Protein AF-A0A660ZK98-F1 (afdb_monomer_lite)

Foldseek 3Di:
DVVVVVVVVVVVVVPPDDPDDDDCVVVDPDPPPCPDDDPDPDDDDDDPPPVVCADFQDPDPDRDNDHPDDDQVDFTPPDPGRNDDDDDDDPPDD

Sequence (94 aa):
MKRRSFYMVLAIAVTATALFSQDMADYCSVPPFVGNLVPPNVLIILDNSGSMLWAAYDNDDSPSNIASGYDSTRLYYGIFDPEKRYNYVGTHSD

Secondary structure (DSSP, 8-state):
-HHHHHHHHHHHHHS----PPPP-GGG----TT--S-PPP--------SGGGGSPTT--SSS--SS-----TTS--TTSSSTT-----------

Radius of gyration: 25.21 Å; chains: 1; bounding box: 54×62×42 Å

pLDDT: mean 75.75, std 12.22, range [53.22, 92.81]

Structure (mmCIF, N/CA/C/O backbone):
data_AF-A0A660ZK98-F1
#
_entry.id   AF-A0A660ZK98-F1
#
loop_
_atom_site.group_PDB
_atom_site.id
_atom_site.type_symbol
_atom_site.label_atom_id
_atom_site.label_alt_id
_atom_site.label_comp_id
_atom_site.label_asym_id
_atom_site.label_entity_id
_atom_site.label_seq_id
_atom_site.pdbx_PDB_ins_code
_atom_site.Cartn_x
_atom_site.Cartn_y
_atom_site.Cartn_z
_atom_site.occupancy
_atom_site.B_iso_or_equiv
_atom_site.auth_seq_id
_atom_site.auth_comp_id
_atom_site.auth_asym_id
_atom_site.auth_atom_id
_atom_site.pdbx_PDB_model_num
ATOM 1 N N . MET A 1 1 ? -36.689 50.133 5.826 1.00 53.56 1 MET A N 1
ATOM 2 C CA . MET A 1 1 ? -36.466 48.962 6.711 1.00 53.56 1 MET A CA 1
ATOM 3 C C . MET A 1 1 ? -36.798 47.628 6.027 1.00 53.56 1 MET A C 1
ATOM 5 O O . MET A 1 1 ? -35.939 46.763 6.021 1.00 53.56 1 MET A O 1
ATOM 9 N N . LYS A 1 2 ? -37.942 47.485 5.335 1.00 56.00 2 LYS A N 1
ATOM 10 C CA . LYS A 1 2 ? -38.397 46.222 4.698 1.00 56.00 2 LYS A CA 1
ATOM 11 C C . LYS A 1 2 ? -37.439 45.596 3.660 1.00 56.00 2 LYS A C 1
ATOM 13 O O . LYS A 1 2 ? -37.267 44.387 3.642 1.00 56.00 2 LYS A O 1
ATOM 18 N N . ARG A 1 3 ? -36.760 46.411 2.839 1.00 58.09 3 ARG A N 1
ATOM 19 C CA . ARG A 1 3 ? -35.795 45.932 1.823 1.00 58.09 3 ARG A CA 1
ATOM 20 C C . ARG A 1 3 ? -34.513 45.345 2.424 1.00 58.09 3 ARG A C 1
ATOM 22 O O . ARG A 1 3 ? -34.005 44.362 1.913 1.00 58.09 3 ARG A O 1
ATOM 29 N N . ARG A 1 4 ? -34.008 45.923 3.521 1.00 59.97 4 ARG A N 1
ATOM 30 C CA . ARG A 1 4 ? -32.794 45.435 4.203 1.00 59.97 4 ARG A CA 1
ATOM 31 C C . ARG A 1 4 ? -33.073 44.155 4.991 1.00 59.97 4 ARG A C 1
ATOM 33 O O . ARG A 1 4 ? -32.264 43.241 4.945 1.00 59.97 4 ARG A O 1
ATOM 40 N N . SER A 1 5 ? -34.252 44.058 5.610 1.00 60.88 5 SER A N 1
ATOM 41 C CA . SER A 1 5 ? -34.721 42.814 6.231 1.00 60.88 5 SER A CA 1
ATOM 42 C C . SER A 1 5 ? -34.926 41.692 5.208 1.00 60.88 5 SER A C 1
ATOM 44 O O . SER A 1 5 ? -34.595 40.556 5.509 1.00 60.88 5 SER A O 1
ATOM 46 N N . PHE A 1 6 ? -35.394 41.996 3.991 1.00 69.94 6 PHE A N 1
ATOM 47 C CA . PHE A 1 6 ? -35.547 40.989 2.933 1.00 69.94 6 PHE A CA 1
ATOM 48 C C . PHE A 1 6 ? -34.205 40.384 2.495 1.00 69.94 6 PHE A C 1
ATOM 50 O O . PHE A 1 6 ? -34.085 39.167 2.422 1.00 69.94 6 PHE A O 1
ATOM 57 N N . TYR A 1 7 ? -33.171 41.210 2.286 1.00 71.12 7 TYR A N 1
ATOM 58 C CA . TYR A 1 7 ? -31.829 40.706 1.962 1.00 71.12 7 TYR A CA 1
ATOM 59 C C . TYR A 1 7 ? -31.198 39.910 3.109 1.00 71.12 7 TYR A C 1
ATOM 61 O O . TYR A 1 7 ? -30.485 38.948 2.853 1.00 71.12 7 TYR A O 1
ATOM 69 N N . MET A 1 8 ? -31.490 40.267 4.363 1.00 67.56 8 MET A N 1
ATOM 70 C CA . MET A 1 8 ? -31.006 39.514 5.522 1.00 67.56 8 MET A CA 1
ATOM 71 C C . MET A 1 8 ? -31.668 38.131 5.624 1.00 67.56 8 MET A C 1
ATOM 73 O O . MET A 1 8 ? -30.983 37.141 5.852 1.00 67.56 8 MET A O 1
ATOM 77 N N . VAL A 1 9 ? -32.982 38.045 5.389 1.00 67.31 9 VAL A N 1
ATOM 78 C CA . VAL A 1 9 ? -33.721 36.769 5.368 1.00 67.31 9 VAL A CA 1
ATOM 79 C C . VAL A 1 9 ? -33.289 35.899 4.184 1.00 67.31 9 VAL A C 1
ATOM 81 O O . VAL A 1 9 ? -33.111 34.696 4.348 1.00 67.31 9 VAL A O 1
ATOM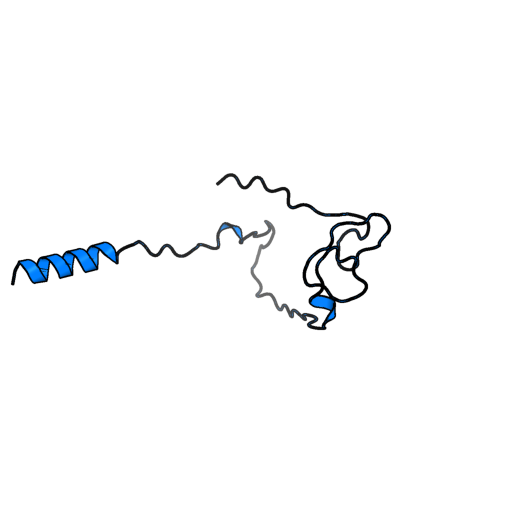 84 N N . LEU A 1 10 ? -33.047 36.503 3.015 1.00 65.75 10 LEU A N 1
ATOM 85 C CA . LEU A 1 10 ? -32.526 35.797 1.844 1.00 65.75 10 LEU A CA 1
ATOM 86 C C . LEU A 1 10 ? -31.102 35.265 2.087 1.00 65.75 10 LEU A C 1
ATOM 88 O O . LEU A 1 10 ? -30.812 34.133 1.719 1.00 65.75 10 LEU A O 1
ATOM 92 N N . ALA A 1 11 ? -30.235 36.033 2.756 1.00 63.88 11 ALA A N 1
ATOM 93 C CA . ALA A 1 11 ? -28.889 35.586 3.118 1.00 63.88 11 ALA A CA 1
ATOM 94 C C . ALA A 1 11 ? -28.911 34.406 4.108 1.00 63.88 11 ALA A C 1
ATOM 96 O O . ALA A 1 11 ? -28.161 33.454 3.925 1.00 63.88 11 ALA A O 1
ATOM 97 N N . ILE A 1 12 ? -29.810 34.426 5.100 1.00 65.44 12 ILE A N 1
ATOM 98 C CA . ILE A 1 12 ? -29.973 33.331 6.074 1.00 65.44 12 ILE A CA 1
ATOM 99 C C . ILE A 1 12 ? -30.519 32.060 5.401 1.00 65.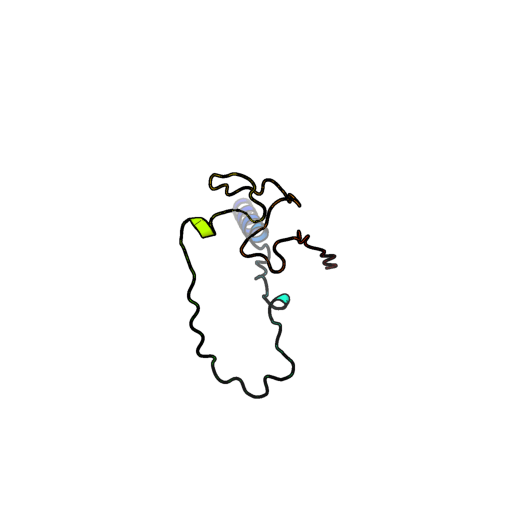44 12 ILE A C 1
ATOM 101 O O . ILE A 1 12 ? -30.060 30.958 5.701 1.00 65.44 12 ILE A O 1
ATOM 105 N N . ALA A 1 13 ? -31.458 32.201 4.459 1.00 62.50 13 ALA A N 1
ATOM 106 C CA . ALA A 1 13 ? -32.024 31.074 3.717 1.00 62.50 13 ALA A CA 1
ATOM 107 C C . ALA A 1 13 ? -31.012 30.411 2.761 1.00 62.50 13 ALA A C 1
ATOM 109 O O . ALA A 1 13 ? -31.062 29.200 2.573 1.00 62.50 13 ALA A O 1
ATOM 110 N N . VAL A 1 14 ? -30.072 31.177 2.192 1.00 61.56 14 VAL A N 1
ATOM 111 C CA . VAL A 1 14 ? -29.017 30.649 1.304 1.00 61.56 14 VAL A CA 1
ATOM 112 C C . VAL A 1 14 ? -27.907 29.929 2.088 1.00 61.56 14 VAL A C 1
ATOM 114 O O . VAL A 1 14 ? -27.292 29.009 1.560 1.00 61.56 14 VAL A O 1
ATOM 117 N N . THR A 1 15 ? -27.679 30.276 3.360 1.00 59.19 15 THR A N 1
ATOM 118 C CA . THR A 1 15 ? -26.680 29.608 4.221 1.00 59.19 15 THR A CA 1
ATOM 119 C C . THR A 1 15 ? -27.175 28.335 4.911 1.00 59.19 15 THR A C 1
ATOM 121 O O . THR A 1 15 ? -26.383 27.637 5.535 1.00 59.19 15 THR A O 1
ATOM 124 N N . ALA A 1 16 ? -28.467 28.011 4.817 1.00 57.16 16 ALA A N 1
ATOM 125 C CA . ALA A 1 16 ? -29.059 26.830 5.450 1.00 57.16 16 ALA A CA 1
ATOM 126 C C . ALA A 1 16 ? -28.947 25.560 4.583 1.00 57.16 16 ALA A C 1
ATOM 128 O O . ALA A 1 16 ? -29.844 24.717 4.590 1.00 57.16 16 ALA A O 1
ATOM 129 N N . THR A 1 17 ? -27.863 25.404 3.818 1.00 61.19 17 THR A N 1
ATOM 130 C CA . THR A 1 17 ? -27.567 24.111 3.196 1.00 61.19 17 THR A CA 1
ATOM 131 C C . THR A 1 17 ? -27.259 23.118 4.307 1.00 61.19 17 THR A C 1
ATOM 133 O O . THR A 1 17 ? -26.352 23.345 5.107 1.00 61.19 17 THR A O 1
ATOM 136 N N . ALA A 1 18 ? -28.048 22.049 4.376 1.00 62.69 18 ALA A N 1
ATOM 137 C CA . ALA A 1 18 ? -27.904 20.991 5.360 1.00 62.69 18 ALA A CA 1
ATOM 138 C C . ALA A 1 18 ? -26.462 20.466 5.365 1.00 62.69 18 ALA A C 1
ATOM 140 O O . ALA A 1 18 ? -25.992 19.870 4.397 1.00 62.69 18 ALA A O 1
ATOM 141 N N . LEU A 1 19 ? -25.757 20.722 6.466 1.00 58.56 19 LEU A N 1
ATOM 142 C CA . LEU A 1 19 ? -24.481 20.092 6.763 1.00 58.56 19 LEU A CA 1
ATOM 143 C C . LEU A 1 19 ? -24.790 18.644 7.144 1.00 58.56 19 LEU A C 1
ATOM 145 O O . LEU A 1 19 ? -25.034 18.337 8.309 1.00 58.56 19 LEU A O 1
ATOM 149 N N . PHE A 1 20 ? -24.855 17.760 6.154 1.00 65.69 20 PHE A N 1
ATOM 150 C CA . PHE A 1 20 ? -24.856 16.330 6.421 1.00 65.69 20 PHE A CA 1
ATOM 151 C C . PHE A 1 20 ? -23.449 15.946 6.876 1.00 65.69 20 PHE A C 1
ATOM 153 O O . PHE A 1 20 ? -22.478 16.126 6.139 1.00 65.69 20 PHE A O 1
ATOM 160 N N . SER A 1 21 ? -23.330 15.449 8.107 1.00 67.50 21 SER A N 1
ATOM 161 C CA . SER A 1 21 ? -22.125 14.728 8.508 1.00 67.50 21 SER A CA 1
ATOM 162 C C . SER A 1 21 ? -22.050 13.465 7.664 1.00 67.50 21 SER A C 1
ATOM 164 O O . SER A 1 21 ? -23.045 12.754 7.542 1.00 67.50 21 SER A O 1
ATOM 166 N N . GLN A 1 22 ? -20.881 13.184 7.096 1.00 64.94 22 GLN A N 1
ATOM 167 C CA . GLN A 1 22 ? -20.605 11.858 6.557 1.00 64.94 22 GLN A CA 1
ATOM 168 C C . GLN A 1 22 ? -20.720 10.859 7.717 1.00 64.94 22 GLN A C 1
ATOM 170 O O . GLN A 1 22 ? -20.141 11.094 8.782 1.00 64.94 22 GLN A O 1
ATOM 175 N N . ASP A 1 23 ? -21.521 9.810 7.543 1.00 64.00 23 ASP A N 1
ATOM 176 C CA . ASP A 1 23 ? -21.603 8.699 8.490 1.00 64.00 23 ASP A CA 1
ATOM 177 C C . ASP A 1 23 ? -20.574 7.641 8.075 1.00 64.00 23 ASP A C 1
ATOM 179 O O . ASP A 1 23 ? -20.379 7.378 6.891 1.00 64.00 23 ASP A O 1
ATOM 183 N N . MET A 1 24 ? -19.888 7.047 9.048 1.00 67.56 24 MET A N 1
ATOM 184 C CA . MET A 1 24 ? -18.904 5.991 8.807 1.00 67.56 24 MET A CA 1
ATOM 185 C C . MET A 1 24 ? -19.538 4.593 8.776 1.00 67.56 24 MET A C 1
ATOM 187 O O . MET A 1 24 ? -18.832 3.601 8.965 1.00 67.56 24 MET A O 1
ATOM 191 N N . ALA A 1 25 ? -20.852 4.505 8.551 1.00 65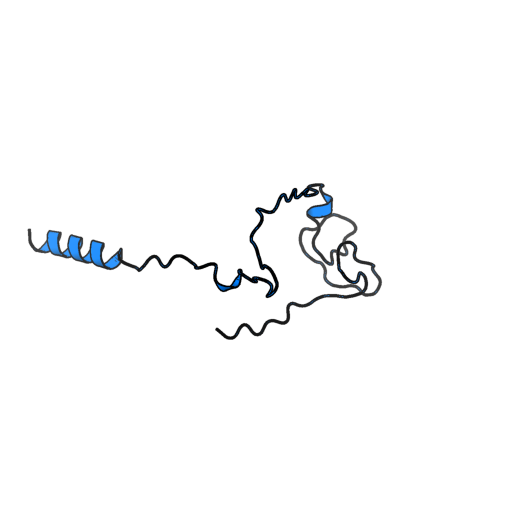.56 25 ALA A N 1
ATOM 192 C CA . ALA A 1 25 ? -21.614 3.260 8.569 1.00 65.56 25 ALA A CA 1
ATOM 193 C C . ALA A 1 25 ? -20.983 2.157 7.694 1.00 65.56 25 ALA A C 1
ATOM 195 O O . ALA A 1 25 ? -20.857 1.021 8.152 1.00 65.56 25 ALA A O 1
ATOM 196 N N . ASP A 1 26 ? -20.479 2.503 6.505 1.00 60.94 26 ASP A N 1
ATOM 197 C CA . ASP A 1 26 ? -19.888 1.540 5.561 1.00 60.94 26 ASP A CA 1
ATOM 198 C C . ASP A 1 26 ? -18.498 1.022 5.967 1.00 60.94 26 ASP A C 1
ATOM 200 O O . ASP A 1 26 ? -18.043 -0.011 5.476 1.00 60.94 26 ASP A O 1
ATOM 204 N N . TYR A 1 27 ? -17.812 1.697 6.892 1.00 59.41 27 TYR A N 1
ATOM 205 C CA . TYR A 1 27 ? -16.500 1.262 7.387 1.00 59.41 27 TYR A CA 1
ATOM 206 C C . TYR A 1 27 ? -16.610 0.312 8.585 1.00 59.41 27 TYR A C 1
ATOM 208 O O . TYR A 1 27 ? -15.605 -0.244 9.036 1.00 59.41 27 TYR A O 1
ATOM 216 N N . CYS A 1 28 ? -17.817 0.102 9.118 1.00 61.59 28 CYS A N 1
ATOM 217 C CA . CYS A 1 28 ? -18.029 -0.705 10.310 1.00 61.59 28 CYS A CA 1
ATOM 218 C C . CYS A 1 28 ? -18.267 -2.178 9.945 1.00 61.59 28 CYS A C 1
ATOM 220 O O . CYS A 1 28 ? -19.386 -2.686 9.963 1.00 61.59 28 CYS A O 1
ATOM 222 N N . SER A 1 29 ? -17.193 -2.897 9.617 1.00 69.44 29 SER A N 1
ATOM 223 C CA . SER A 1 29 ? -17.239 -4.357 9.478 1.00 69.44 29 SER A CA 1
ATOM 224 C C . SER A 1 29 ? -17.053 -5.016 10.844 1.00 69.44 29 SER A C 1
ATOM 226 O O . SER A 1 29 ? -15.927 -5.271 11.266 1.00 69.44 29 SER A O 1
ATOM 228 N N . VAL A 1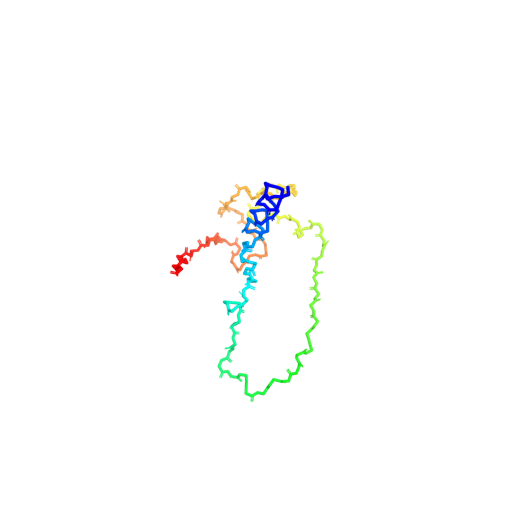 30 ? -18.153 -5.283 11.554 1.00 67.12 30 VAL A N 1
ATOM 229 C CA . VAL A 1 30 ? -18.121 -6.025 12.826 1.00 67.12 30 VAL A CA 1
ATOM 230 C C . VAL A 1 30 ? -18.201 -7.528 12.531 1.00 67.12 30 VAL A C 1
ATOM 232 O O . VAL A 1 30 ? -19.223 -7.992 12.021 1.00 67.12 30 VAL A O 1
ATOM 235 N N . PRO A 1 31 ? -17.163 -8.324 12.843 1.00 69.56 31 PRO A N 1
ATOM 236 C CA . PRO A 1 31 ? -17.215 -9.767 12.647 1.00 69.56 31 PRO A CA 1
ATOM 237 C C . PRO A 1 31 ? -18.325 -10.401 13.506 1.00 69.56 31 PRO A C 1
ATOM 239 O O . PRO A 1 31 ? -18.500 -10.004 14.660 1.00 69.56 31 PRO A O 1
ATOM 242 N N . PRO A 1 32 ? -19.019 -11.448 13.025 1.00 70.81 32 PRO A N 1
ATOM 243 C CA . PRO A 1 32 ? -20.155 -12.063 13.724 1.00 70.81 32 PRO A CA 1
ATOM 244 C C . PRO A 1 32 ? -19.806 -12.779 15.049 1.00 70.81 32 PRO A C 1
ATOM 246 O O . PRO A 1 32 ? -20.687 -13.357 15.680 1.00 70.81 32 PRO A O 1
ATOM 249 N N . PHE A 1 33 ? -18.545 -12.743 15.498 1.00 67.19 33 PHE A N 1
ATOM 250 C CA . PHE A 1 33 ? -18.052 -13.455 16.685 1.00 67.19 33 PHE A CA 1
ATOM 251 C C . PHE A 1 33 ? -17.596 -12.549 17.837 1.00 67.19 33 PHE A C 1
ATOM 253 O O . PHE A 1 33 ? -17.045 -13.056 18.815 1.00 67.19 33 PHE A O 1
ATOM 260 N N . VAL A 1 34 ? -17.794 -11.226 17.773 1.00 65.69 34 VAL A N 1
ATOM 261 C CA . VAL A 1 34 ? -17.376 -10.324 18.865 1.00 65.69 34 VAL A CA 1
ATOM 262 C C . VAL A 1 34 ? -18.391 -10.390 20.016 1.00 65.69 34 VAL A C 1
ATOM 264 O O . VAL A 1 34 ? -19.185 -9.485 20.240 1.00 65.69 34 VAL A O 1
ATOM 267 N N . GLY A 1 35 ? -18.389 -11.517 20.731 1.00 63.22 35 GLY A N 1
ATOM 268 C CA . GLY A 1 35 ? -19.332 -11.835 21.803 1.00 63.22 35 GLY A CA 1
ATOM 269 C C . GLY A 1 35 ? -19.086 -11.111 23.128 1.00 63.22 35 GLY A C 1
ATOM 270 O O . GLY A 1 35 ? -19.894 -11.275 24.027 1.00 63.22 35 GLY A O 1
ATOM 271 N N . ASN A 1 36 ? -18.008 -10.329 23.262 1.00 62.34 36 ASN A N 1
ATOM 272 C CA . ASN A 1 36 ? -17.766 -9.379 24.355 1.00 62.34 36 ASN A CA 1
ATOM 273 C C . ASN A 1 36 ? -16.655 -8.398 23.932 1.00 62.34 36 ASN A C 1
ATOM 275 O O . ASN A 1 36 ? -15.539 -8.820 23.627 1.00 62.34 36 ASN A O 1
ATOM 279 N N . LEU A 1 37 ? -16.952 -7.095 23.909 1.00 67.31 37 LEU A N 1
ATOM 280 C CA . LEU A 1 37 ? -16.005 -6.028 23.558 1.00 67.31 37 LEU A CA 1
ATOM 281 C C . LEU A 1 37 ? -15.026 -5.780 24.717 1.00 67.31 37 LEU A C 1
ATOM 283 O O . LEU A 1 37 ? -15.214 -4.888 25.542 1.00 67.31 37 LEU A O 1
ATOM 287 N N . VAL A 1 38 ? -13.968 -6.586 24.790 1.00 74.81 38 VAL A N 1
ATOM 288 C CA . VAL A 1 38 ? -12.769 -6.209 25.550 1.00 74.81 38 VAL A CA 1
ATOM 289 C C . VAL A 1 38 ? -12.082 -5.071 24.784 1.00 74.81 38 VAL A C 1
ATOM 291 O O . VAL A 1 38 ? -11.873 -5.222 23.577 1.00 74.81 38 VAL A O 1
ATOM 294 N N . PRO A 1 39 ? -11.724 -3.944 25.433 1.00 75.88 39 PRO A N 1
ATOM 295 C CA . PRO A 1 39 ? -10.973 -2.883 24.776 1.00 75.88 39 PRO A CA 1
ATOM 296 C C . PRO A 1 39 ? -9.673 -3.445 24.186 1.00 75.88 39 PRO A C 1
ATOM 298 O O . PRO A 1 39 ? -8.887 -4.054 24.920 1.00 75.88 39 PRO A O 1
ATOM 301 N N . PRO A 1 40 ? -9.438 -3.289 22.876 1.00 74.06 40 PRO A N 1
ATOM 302 C CA . PRO A 1 40 ? -8.256 -3.853 22.254 1.00 74.06 40 PRO A CA 1
ATOM 303 C C . PRO A 1 40 ? -7.020 -3.035 22.666 1.00 74.06 40 PRO A C 1
ATOM 305 O O . PRO A 1 40 ? -7.043 -1.807 22.653 1.00 74.06 40 PRO A O 1
ATOM 308 N N . ASN A 1 41 ? -5.927 -3.710 23.027 1.00 86.94 41 ASN A N 1
ATOM 309 C CA . ASN A 1 41 ? -4.627 -3.076 23.253 1.00 86.94 41 ASN A CA 1
ATOM 310 C C . ASN A 1 41 ? -3.766 -3.268 22.000 1.00 86.94 41 ASN A C 1
ATOM 312 O O . ASN A 1 41 ? -3.050 -4.262 21.879 1.00 86.94 41 ASN A O 1
ATOM 316 N N . VAL A 1 42 ? -3.911 -2.359 21.034 1.00 85.94 42 VAL A N 1
ATOM 317 C CA . VAL A 1 42 ? -3.212 -2.421 19.743 1.00 85.94 42 VAL A CA 1
ATOM 318 C C . VAL A 1 42 ? -2.146 -1.338 19.700 1.00 85.94 42 VAL A C 1
ATOM 320 O O . VAL A 1 42 ? -2.446 -0.159 19.869 1.00 85.94 42 VAL A O 1
ATOM 323 N N . LEU A 1 43 ? -0.909 -1.741 19.423 1.00 92.44 43 LEU A N 1
ATOM 324 C CA . LEU A 1 43 ? 0.178 -0.837 19.071 1.00 92.44 43 LEU A CA 1
ATOM 325 C C . LEU A 1 43 ? 0.451 -0.973 17.573 1.00 92.44 43 LEU A C 1
ATOM 327 O O . LEU A 1 43 ? 0.779 -2.060 17.102 1.00 92.44 43 LEU A O 1
ATOM 331 N N . ILE A 1 44 ? 0.330 0.132 16.841 1.00 91.38 44 ILE A N 1
ATOM 332 C CA . ILE A 1 44 ? 0.681 0.199 15.422 1.00 91.38 44 ILE A CA 1
ATOM 333 C C . ILE A 1 44 ? 2.037 0.892 15.313 1.00 91.38 44 ILE A C 1
ATOM 335 O O . ILE A 1 44 ? 2.205 2.011 15.794 1.00 91.38 44 ILE A O 1
ATOM 339 N N . ILE A 1 45 ? 3.000 0.225 14.682 1.00 92.25 45 ILE A N 1
ATOM 340 C CA . ILE A 1 45 ? 4.314 0.788 14.369 1.00 92.25 45 ILE A CA 1
ATOM 341 C C . ILE A 1 45 ? 4.367 0.959 12.855 1.00 92.25 45 ILE A C 1
ATOM 343 O O . ILE A 1 45 ? 4.215 -0.017 12.123 1.00 92.25 45 ILE A O 1
ATOM 347 N N . LEU A 1 46 ? 4.543 2.198 12.397 1.00 90.31 46 LEU A N 1
ATOM 348 C CA . LEU A 1 46 ? 4.630 2.532 10.979 1.00 90.31 46 LEU A CA 1
ATOM 349 C C . LEU A 1 46 ? 6.082 2.844 10.628 1.00 90.31 46 LEU A C 1
ATOM 351 O O . LEU A 1 46 ? 6.708 3.679 11.283 1.00 90.31 46 LEU A O 1
ATOM 355 N N . ASP A 1 47 ? 6.598 2.196 9.585 1.00 88.38 47 ASP A N 1
ATOM 356 C CA . ASP A 1 47 ? 7.834 2.642 8.947 1.00 88.38 47 ASP A CA 1
ATOM 357 C C . ASP A 1 47 ? 7.567 3.953 8.186 1.00 88.38 47 ASP A C 1
ATOM 359 O O . ASP A 1 47 ? 6.572 4.076 7.476 1.00 88.38 47 ASP A O 1
ATOM 363 N N . ASN A 1 48 ? 8.453 4.934 8.355 1.00 88.81 48 ASN A N 1
ATOM 364 C CA . ASN A 1 48 ? 8.423 6.226 7.662 1.00 88.81 48 ASN A CA 1
ATOM 365 C C . ASN A 1 48 ? 9.773 6.522 6.985 1.00 88.81 48 ASN A C 1
ATOM 367 O O . ASN A 1 48 ? 10.208 7.670 6.870 1.00 88.81 48 ASN A O 1
ATOM 371 N N . SER A 1 49 ? 10.493 5.467 6.604 1.00 89.56 49 SER A N 1
ATOM 372 C CA . SER A 1 49 ? 11.689 5.571 5.779 1.00 89.56 49 SER A CA 1
ATOM 373 C C . SER A 1 49 ? 11.349 6.098 4.377 1.00 89.56 49 SER A C 1
ATOM 375 O O . SER A 1 49 ? 10.228 5.961 3.891 1.00 89.56 49 SER A O 1
ATOM 377 N N . GLY A 1 50 ? 12.336 6.670 3.679 1.00 84.75 50 GLY A N 1
ATOM 378 C CA . GLY A 1 50 ? 12.133 7.232 2.335 1.00 84.75 50 GLY A CA 1
ATOM 379 C C . GLY A 1 50 ? 11.645 6.224 1.284 1.00 84.75 50 GLY A C 1
ATOM 380 O O . GLY A 1 50 ? 11.052 6.626 0.289 1.00 84.75 50 GLY A O 1
ATOM 381 N N . SER A 1 51 ? 11.853 4.923 1.517 1.00 81.62 51 SER A N 1
ATOM 382 C CA . SER A 1 51 ? 11.359 3.851 0.642 1.00 81.62 51 SER A CA 1
ATOM 383 C C . SER A 1 51 ? 9.833 3.729 0.646 1.00 81.62 51 SER A C 1
ATOM 385 O O . SER A 1 51 ? 9.248 3.309 -0.346 1.00 81.62 51 SER A O 1
ATOM 387 N N . MET A 1 52 ? 9.175 4.162 1.726 1.00 85.62 52 MET A N 1
ATOM 388 C CA . MET A 1 52 ? 7.715 4.126 1.837 1.00 85.62 52 MET A CA 1
ATOM 389 C C . MET A 1 52 ? 7.024 5.216 1.003 1.00 85.62 52 MET A C 1
ATOM 391 O O . MET A 1 52 ? 5.806 5.179 0.858 1.00 85.62 52 MET A O 1
ATOM 395 N N . LEU A 1 53 ? 7.773 6.177 0.441 1.00 84.94 53 LEU A N 1
ATOM 396 C CA . LEU A 1 53 ? 7.228 7.170 -0.494 1.00 84.94 53 LEU A CA 1
ATOM 397 C C . LEU A 1 53 ? 7.106 6.644 -1.933 1.00 84.94 53 LEU A C 1
ATOM 399 O O . LEU A 1 53 ? 6.487 7.301 -2.765 1.00 84.94 53 LEU A O 1
ATOM 403 N N . TRP A 1 54 ? 7.708 5.497 -2.253 1.00 86.44 54 TRP A N 1
ATOM 404 C CA . TRP A 1 54 ? 7.776 5.027 -3.634 1.00 86.44 54 TRP A CA 1
ATOM 405 C C . TRP A 1 54 ? 6.415 4.501 -4.077 1.00 86.44 54 TRP A C 1
ATOM 407 O O . TRP A 1 54 ? 5.721 3.807 -3.329 1.00 86.44 54 TRP A O 1
ATOM 417 N N . ALA A 1 55 ? 6.021 4.833 -5.303 1.00 87.38 55 ALA A N 1
ATOM 418 C CA . ALA A 1 55 ? 4.770 4.340 -5.847 1.00 87.38 55 ALA A CA 1
ATOM 419 C C . ALA A 1 55 ? 4.806 2.815 -6.029 1.00 87.38 55 ALA A C 1
ATOM 421 O O . ALA A 1 55 ? 5.817 2.223 -6.409 1.00 87.38 55 ALA A O 1
ATOM 422 N N . ALA A 1 56 ? 3.657 2.165 -5.829 1.00 86.94 56 ALA A N 1
ATOM 423 C CA . ALA A 1 56 ? 3.487 0.791 -6.281 1.00 86.94 56 ALA A CA 1
ATOM 424 C C . ALA A 1 56 ? 3.674 0.731 -7.806 1.00 86.94 56 ALA A C 1
ATOM 426 O O . ALA A 1 56 ? 3.103 1.546 -8.532 1.00 86.94 56 ALA A O 1
ATOM 427 N N . TYR A 1 57 ? 4.422 -0.261 -8.288 1.00 88.19 57 TYR A N 1
ATOM 428 C CA . TYR A 1 57 ? 4.778 -0.404 -9.704 1.00 88.19 57 TYR A CA 1
ATOM 429 C C . TYR A 1 57 ? 5.643 0.742 -10.264 1.00 88.19 57 TYR A C 1
ATOM 431 O O . TYR A 1 57 ? 5.473 1.158 -11.414 1.00 88.19 57 TYR A O 1
ATOM 439 N N . ASP A 1 58 ? 6.552 1.270 -9.442 1.00 88.00 58 ASP A N 1
ATOM 440 C CA . ASP A 1 58 ? 7.648 2.125 -9.896 1.00 88.00 58 ASP A CA 1
ATOM 441 C C . ASP A 1 58 ? 8.751 1.271 -10.547 1.00 88.00 58 ASP A C 1
ATOM 443 O O . ASP A 1 58 ? 9.229 0.292 -9.966 1.00 88.00 58 ASP A O 1
ATOM 447 N N . ASN A 1 59 ? 9.110 1.614 -11.785 1.00 86.88 59 ASN A N 1
ATOM 448 C CA . ASN A 1 59 ? 10.139 0.916 -12.565 1.00 86.88 59 ASN A CA 1
ATOM 449 C C . ASN A 1 59 ? 11.445 1.700 -12.642 1.00 86.88 59 ASN A C 1
ATOM 451 O O . ASN A 1 59 ? 12.407 1.206 -13.238 1.00 86.88 59 ASN A O 1
ATOM 455 N N . ASP A 1 60 ? 11.467 2.904 -12.081 1.00 81.88 60 ASP A N 1
ATOM 456 C CA . ASP A 1 60 ? 12.632 3.757 -12.114 1.00 81.88 60 ASP A CA 1
ATOM 457 C C . ASP A 1 60 ? 13.628 3.290 -11.048 1.00 81.88 60 ASP A C 1
ATOM 459 O O . ASP A 1 60 ? 13.275 2.876 -9.944 1.00 81.88 60 ASP A O 1
ATOM 463 N N . ASP A 1 61 ? 14.919 3.372 -11.366 1.00 78.31 61 ASP A N 1
ATOM 464 C CA . ASP A 1 61 ? 15.980 3.078 -10.394 1.00 78.31 61 ASP A CA 1
ATOM 465 C C . ASP A 1 61 ? 16.153 4.228 -9.375 1.00 78.31 61 ASP A C 1
ATOM 467 O O . ASP A 1 61 ? 17.030 4.193 -8.511 1.00 78.31 61 ASP A O 1
ATOM 471 N N . SER A 1 62 ? 15.332 5.277 -9.493 1.00 79.00 62 SER A N 1
ATOM 472 C CA . SER A 1 62 ? 15.260 6.419 -8.589 1.00 79.00 62 SER A CA 1
ATOM 473 C C . SER A 1 62 ? 13.833 6.588 -8.065 1.00 79.00 62 SER A C 1
ATOM 475 O O . SER A 1 62 ? 12.906 6.466 -8.855 1.00 79.00 62 SER A O 1
ATOM 477 N N . PRO A 1 63 ? 13.661 6.939 -6.775 1.00 73.06 63 PRO A N 1
ATOM 478 C CA . PRO A 1 63 ? 12.355 7.131 -6.150 1.00 73.06 63 PRO A CA 1
ATOM 479 C C . PRO A 1 63 ? 11.407 7.999 -6.986 1.00 73.06 63 PRO A C 1
ATOM 481 O O . PRO A 1 63 ? 11.650 9.201 -7.134 1.00 73.06 63 PRO A O 1
ATOM 484 N N . SER A 1 64 ? 10.297 7.435 -7.456 1.00 77.50 64 SER A N 1
ATOM 485 C CA . SER A 1 64 ? 9.193 8.193 -8.031 1.00 77.50 64 SER A CA 1
ATOM 486 C C . SER A 1 64 ? 7.927 8.005 -7.201 1.00 77.50 64 SER A C 1
ATOM 488 O O . SER A 1 64 ? 7.544 6.907 -6.799 1.00 77.50 64 SER A O 1
ATOM 490 N N . ASN A 1 65 ? 7.221 9.110 -6.959 1.00 80.50 65 ASN A N 1
ATOM 491 C CA . ASN A 1 65 ? 5.889 9.069 -6.344 1.00 80.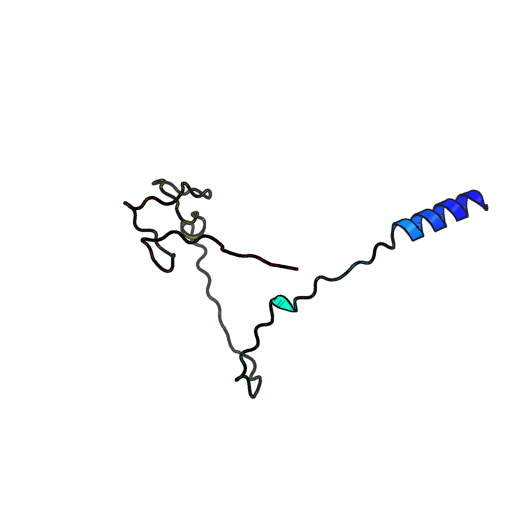50 65 ASN A CA 1
ATOM 492 C C . ASN A 1 65 ? 4.796 8.751 -7.386 1.00 80.50 65 ASN A C 1
ATOM 494 O O . ASN A 1 65 ? 3.605 8.829 -7.085 1.00 80.50 65 ASN A O 1
ATOM 498 N N . ILE A 1 66 ? 5.185 8.459 -8.630 1.00 81.94 66 ILE A N 1
ATOM 499 C CA . ILE A 1 66 ? 4.291 8.180 -9.751 1.00 81.94 66 ILE A CA 1
ATOM 500 C C . ILE A 1 66 ? 4.598 6.774 -10.253 1.00 81.94 66 ILE A C 1
ATOM 502 O O . ILE A 1 66 ? 5.734 6.472 -10.596 1.00 81.94 66 ILE A O 1
ATOM 506 N N . ALA A 1 67 ? 3.573 5.927 -10.325 1.00 84.50 67 ALA A N 1
ATOM 507 C CA . ALA A 1 67 ? 3.714 4.580 -10.860 1.00 84.50 67 ALA A CA 1
ATOM 508 C C . ALA A 1 67 ? 4.026 4.624 -12.364 1.00 84.50 67 ALA A C 1
ATOM 510 O O . ALA A 1 67 ? 3.240 5.167 -13.147 1.00 84.50 67 ALA A O 1
ATOM 511 N N . SER A 1 68 ? 5.121 3.985 -12.773 1.00 87.00 68 SER A N 1
ATOM 512 C CA . SER A 1 68 ? 5.509 3.830 -14.184 1.00 87.00 68 SER A CA 1
ATOM 513 C C . SER A 1 68 ? 4.689 2.745 -14.897 1.00 87.00 68 SER A C 1
ATOM 515 O O . SER A 1 68 ? 4.641 2.691 -16.126 1.00 87.00 68 SER A O 1
ATOM 517 N N . GLY A 1 69 ? 3.995 1.900 -14.129 1.00 88.19 69 GLY A N 1
ATOM 518 C CA . GLY A 1 69 ? 3.149 0.817 -14.622 1.00 88.19 69 GLY A CA 1
ATOM 519 C C . GLY A 1 69 ? 3.757 -0.555 -14.348 1.00 88.19 69 GLY A C 1
ATOM 520 O O . GLY A 1 69 ? 4.910 -0.676 -13.962 1.00 88.19 69 GLY A O 1
ATOM 521 N N . TYR A 1 70 ? 2.967 -1.611 -14.528 1.00 90.75 70 TYR A N 1
ATOM 522 C CA . TYR A 1 70 ? 3.434 -2.973 -14.270 1.00 90.75 70 TYR A CA 1
ATOM 523 C C . TYR A 1 70 ? 4.291 -3.507 -15.423 1.00 90.75 70 TYR A C 1
ATOM 525 O O . TYR A 1 70 ? 3.863 -3.493 -16.578 1.00 90.75 70 TYR A O 1
ATOM 533 N N . ASP A 1 71 ? 5.462 -4.019 -15.069 1.00 91.62 71 ASP A N 1
ATOM 534 C CA . ASP A 1 71 ? 6.440 -4.701 -15.904 1.00 91.62 71 ASP A CA 1
ATOM 535 C C . ASP A 1 71 ? 6.598 -6.138 -15.390 1.00 91.62 71 ASP A C 1
ATOM 537 O O . ASP A 1 71 ? 7.051 -6.372 -14.270 1.00 91.62 71 ASP A O 1
ATOM 541 N N . SER A 1 72 ? 6.236 -7.117 -16.221 1.00 91.19 72 SER A N 1
ATOM 542 C CA . SER A 1 72 ? 6.288 -8.541 -15.869 1.00 91.19 72 SER A CA 1
ATOM 543 C C . SER A 1 72 ? 7.707 -9.098 -15.724 1.00 91.19 72 SER A C 1
ATOM 545 O O . SER A 1 72 ? 7.868 -10.259 -15.361 1.00 91.19 72 SER A O 1
ATOM 547 N N . THR A 1 73 ? 8.738 -8.322 -16.067 1.00 92.25 73 THR A N 1
ATOM 548 C CA . THR A 1 73 ? 10.145 -8.715 -15.901 1.00 92.25 73 THR A CA 1
ATOM 549 C C . THR A 1 73 ? 10.732 -8.280 -14.556 1.00 92.25 73 THR A C 1
ATOM 551 O O . THR A 1 73 ? 11.856 -8.666 -14.230 1.00 92.25 73 THR A O 1
ATOM 554 N N . ARG A 1 74 ? 9.979 -7.506 -13.759 1.00 89.19 74 ARG A N 1
ATOM 555 C CA . ARG A 1 74 ? 10.397 -6.992 -12.449 1.00 89.19 74 ARG A CA 1
ATOM 556 C C . ARG A 1 74 ? 9.598 -7.642 -11.319 1.00 89.19 74 ARG A C 1
ATOM 558 O O . ARG A 1 74 ? 8.450 -8.040 -11.489 1.00 89.19 74 ARG A O 1
ATOM 565 N N . LEU A 1 75 ? 10.221 -7.712 -10.144 1.00 89.75 75 LEU A N 1
ATOM 566 C CA . LEU A 1 75 ? 9.579 -8.136 -8.900 1.00 89.75 75 LEU A CA 1
ATOM 567 C C . LEU A 1 75 ? 9.266 -6.907 -8.047 1.00 89.75 75 LEU A C 1
ATOM 569 O O . LEU A 1 75 ? 10.173 -6.147 -7.704 1.00 89.75 75 LEU A O 1
ATOM 573 N N . TYR A 1 76 ? 7.994 -6.731 -7.686 1.00 88.19 76 TYR A N 1
ATOM 574 C CA . TYR A 1 76 ? 7.537 -5.591 -6.891 1.00 88.19 76 TYR A CA 1
ATOM 575 C C . TYR A 1 76 ? 7.408 -5.946 -5.411 1.00 88.19 76 TYR A C 1
ATOM 577 O O . TYR A 1 76 ? 6.570 -6.753 -5.012 1.00 88.19 76 TYR A O 1
ATOM 585 N N . TYR A 1 77 ? 8.221 -5.308 -4.573 1.00 83.62 77 TYR A N 1
ATOM 586 C CA . TYR A 1 77 ? 8.179 -5.499 -3.124 1.00 83.62 77 TYR A CA 1
ATOM 587 C C . TYR A 1 77 ? 6.974 -4.786 -2.491 1.00 83.62 77 TYR A C 1
ATOM 589 O O . TYR A 1 77 ? 6.515 -3.758 -2.982 1.00 83.62 77 TYR A O 1
ATOM 597 N N . GLY A 1 78 ? 6.460 -5.328 -1.382 1.00 82.19 78 GLY A N 1
ATOM 598 C CA . GLY A 1 78 ? 5.363 -4.718 -0.613 1.00 82.19 78 GLY A CA 1
ATOM 599 C C . GLY A 1 78 ? 3.949 -4.987 -1.145 1.00 82.19 78 GLY A C 1
ATOM 600 O O . GLY A 1 78 ? 2.978 -4.558 -0.528 1.00 82.19 78 GLY A O 1
ATOM 601 N N . ILE A 1 79 ? 3.813 -5.725 -2.250 1.00 85.38 79 ILE A N 1
ATOM 602 C CA . ILE A 1 79 ? 2.529 -6.170 -2.808 1.00 85.38 79 ILE A CA 1
ATOM 603 C C . ILE A 1 79 ? 2.254 -7.623 -2.380 1.00 85.38 79 ILE A C 1
ATOM 605 O O . ILE A 1 79 ? 3.186 -8.383 -2.130 1.00 85.38 79 ILE A O 1
ATOM 609 N N . PHE A 1 80 ? 0.978 -8.027 -2.296 1.00 88.25 80 PHE A N 1
ATOM 610 C CA . PHE A 1 80 ? 0.590 -9.393 -1.903 1.00 88.25 80 PHE A CA 1
ATOM 611 C C . PHE A 1 80 ? 1.218 -10.480 -2.790 1.00 88.25 80 PHE A C 1
ATOM 613 O O . PHE A 1 80 ? 1.688 -11.494 -2.284 1.00 88.25 80 PHE A O 1
ATOM 620 N N . ASP A 1 81 ? 1.236 -10.251 -4.104 1.00 90.69 81 ASP A N 1
ATOM 621 C CA . ASP A 1 81 ? 1.943 -11.085 -5.076 1.00 90.69 81 ASP A CA 1
ATOM 622 C C . ASP A 1 81 ? 2.874 -10.166 -5.886 1.00 90.69 81 ASP A C 1
ATOM 624 O O . ASP A 1 81 ? 2.362 -9.273 -6.573 1.00 90.69 81 ASP A O 1
ATOM 628 N N . PRO A 1 82 ? 4.207 -10.333 -5.788 1.00 90.31 82 PRO A N 1
ATOM 629 C CA . PRO A 1 82 ? 5.181 -9.434 -6.406 1.00 90.31 82 PRO A CA 1
ATOM 630 C C . PRO A 1 82 ? 5.200 -9.522 -7.935 1.00 90.31 82 PRO A C 1
ATOM 632 O O . PRO A 1 82 ? 5.760 -8.639 -8.583 1.00 90.31 82 PRO A O 1
ATOM 635 N N . GLU A 1 83 ? 4.589 -10.561 -8.510 1.00 92.81 83 GLU A N 1
ATOM 636 C CA . GLU A 1 83 ? 4.511 -10.798 -9.951 1.00 92.81 83 GLU A CA 1
ATOM 637 C C . GLU A 1 83 ? 3.165 -10.361 -10.538 1.00 92.81 83 GLU A C 1
ATOM 639 O O . GLU A 1 83 ? 2.896 -10.629 -11.706 1.00 92.81 83 GLU A O 1
ATOM 644 N N . LYS A 1 84 ? 2.281 -9.700 -9.779 1.00 89.38 84 LYS A N 1
ATOM 645 C CA . LYS A 1 84 ? 0.953 -9.302 -10.273 1.00 89.38 84 LYS A CA 1
ATOM 646 C C . LYS A 1 84 ? 0.643 -7.835 -10.045 1.00 89.38 84 LYS A C 1
ATOM 648 O O . LYS A 1 84 ? 1.038 -7.234 -9.052 1.00 89.38 84 LYS A O 1
ATOM 653 N N . ARG A 1 85 ? -0.178 -7.290 -10.948 1.00 89.31 85 ARG A N 1
ATOM 654 C CA . ARG A 1 85 ? -0.831 -5.992 -10.777 1.00 89.31 85 ARG A CA 1
ATOM 655 C C . ARG A 1 85 ? -2.262 -6.169 -10.300 1.00 89.31 85 ARG A C 1
ATOM 657 O O . ARG A 1 85 ? -3.058 -6.865 -10.928 1.00 89.31 85 ARG A O 1
ATOM 664 N N . TYR A 1 86 ? -2.598 -5.458 -9.237 1.00 86.06 86 TYR A N 1
ATOM 665 C CA . TYR A 1 86 ? -3.953 -5.372 -8.715 1.00 86.06 86 TYR A CA 1
ATOM 666 C C . TYR A 1 86 ? -4.649 -4.159 -9.315 1.00 86.06 86 TYR A C 1
ATOM 668 O O . TYR A 1 86 ? -4.132 -3.043 -9.264 1.00 86.06 86 TYR A O 1
ATOM 676 N N . ASN A 1 87 ? -5.830 -4.388 -9.875 1.00 83.81 87 ASN A N 1
ATOM 677 C CA . ASN A 1 87 ? -6.740 -3.322 -10.255 1.00 83.81 87 ASN A CA 1
ATOM 678 C C . ASN A 1 87 ? -7.880 -3.308 -9.252 1.00 83.81 87 ASN A C 1
ATOM 680 O O . ASN A 1 87 ? -8.394 -4.360 -8.870 1.00 83.81 87 ASN A O 1
ATOM 684 N N . TYR A 1 88 ? -8.280 -2.113 -8.840 1.00 80.25 88 TYR A N 1
ATOM 685 C CA . TYR A 1 88 ? -9.509 -1.965 -8.089 1.00 80.25 88 TYR A CA 1
ATOM 686 C C . TYR A 1 88 ? -10.683 -2.344 -9.000 1.00 80.25 88 TYR A C 1
ATOM 688 O O . TYR A 1 88 ? -10.898 -1.712 -10.034 1.00 80.25 88 TYR A O 1
ATOM 696 N N . VAL A 1 89 ? -11.414 -3.397 -8.634 1.00 79.69 89 VAL A N 1
ATOM 697 C CA . VAL A 1 89 ? -12.626 -3.834 -9.336 1.00 79.69 89 VAL A CA 1
ATOM 698 C C . VAL A 1 89 ? -13.809 -3.535 -8.426 1.00 79.69 89 VAL A C 1
ATOM 700 O O . VAL A 1 89 ? -14.266 -4.393 -7.678 1.00 79.69 89 VAL A O 1
ATOM 703 N N . GLY A 1 90 ? -14.256 -2.281 -8.435 1.00 75.62 90 GLY A N 1
ATOM 704 C CA . GLY A 1 90 ? -15.450 -1.855 -7.716 1.00 75.62 90 GLY A CA 1
ATOM 705 C C . GLY A 1 90 ? -16.539 -1.423 -8.685 1.00 75.62 90 GLY A C 1
ATOM 706 O O . GLY A 1 90 ? -16.385 -0.422 -9.378 1.00 75.62 90 GLY A O 1
ATOM 707 N N . THR A 1 91 ? -17.660 -2.140 -8.702 1.00 62.97 91 THR A N 1
ATOM 708 C CA . THR A 1 91 ? -18.966 -1.525 -8.964 1.00 62.97 91 THR A CA 1
ATOM 709 C C . THR A 1 91 ? -19.542 -1.173 -7.602 1.00 62.97 91 THR A C 1
ATOM 711 O O . THR A 1 91 ? -20.177 -2.013 -6.967 1.00 62.97 91 THR A O 1
ATOM 714 N N . HIS A 1 92 ? -19.260 0.030 -7.108 1.00 54.25 92 HIS A N 1
ATOM 715 C CA . HIS A 1 92 ? -20.057 0.570 -6.015 1.00 54.25 92 HIS A CA 1
ATOM 716 C C . HIS A 1 92 ? -21.366 1.043 -6.653 1.00 54.25 92 HIS A C 1
ATOM 718 O O . HIS A 1 92 ? -21.377 2.019 -7.398 1.00 54.25 92 HIS A O 1
ATOM 724 N N . SER A 1 93 ? -22.423 0.245 -6.517 1.00 54.09 93 SER A N 1
ATOM 725 C CA . SER A 1 93 ? -23.783 0.691 -6.797 1.00 54.09 93 SER A CA 1
ATOM 726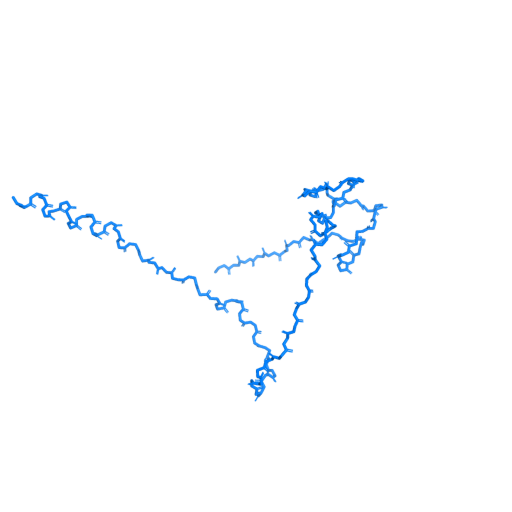 C C . SER A 1 93 ? -24.304 1.330 -5.519 1.00 54.09 93 SER A C 1
ATOM 728 O O . SER A 1 93 ? -24.547 0.599 -4.556 1.00 54.09 93 SER A O 1
ATOM 730 N N . ASP A 1 94 ? -24.392 2.658 -5.540 1.00 53.22 94 ASP A N 1
ATOM 731 C CA . ASP A 1 94 ? -25.061 3.478 -4.524 1.00 53.22 94 ASP A CA 1
ATOM 732 C C . ASP A 1 94 ? -26.513 3.020 -4.276 1.00 53.22 94 ASP A C 1
ATOM 734 O O . ASP A 1 94 ? -27.181 2.585 -5.251 1.00 53.22 94 ASP A O 1
#